Protein AF-A0A519KJ72-F1 (afdb_monomer)

pLDDT: mean 92.51, std 7.5, range [63.78, 97.62]

Sequence (69 aa):
MYSKLRNNRTLSLMIIGIRFLVGFAFIPSGLKKLLGERFTSIGTDNPIGYYFEAMYRTGFYWEFLGFCQ

Mean predicted aligned error: 4.64 Å

Structure (mmCIF, N/CA/C/O backbone):
data_AF-A0A519KJ72-F1
#
_entry.id   AF-A0A519KJ72-F1
#
loop_
_atom_site.group_PDB
_atom_site.id
_atom_site.type_symbol
_atom_site.label_atom_id
_atom_site.label_alt_id
_atom_site.label_comp_id
_atom_site.label_asym_id
_atom_site.label_entity_id
_atom_site.label_seq_id
_atom_site.pdbx_PDB_ins_code
_atom_site.Cartn_x
_atom_site.Cartn_y
_atom_site.Cartn_z
_atom_site.occupancy
_atom_site.B_iso_or_equiv
_atom_site.auth_seq_id
_atom_site.auth_comp_id
_atom_site.auth_asym_id
_atom_site.auth_atom_id
_atom_site.pdbx_PDB_model_num
ATOM 1 N N . MET A 1 1 ? -24.862 -13.127 21.173 1.00 63.78 1 MET A N 1
ATOM 2 C CA . MET A 1 1 ? -23.394 -13.002 21.343 1.00 63.78 1 MET A CA 1
ATOM 3 C C . MET A 1 1 ? -22.800 -11.972 20.379 1.00 63.78 1 MET A C 1
ATOM 5 O O . MET A 1 1 ? -22.310 -10.959 20.860 1.00 63.78 1 MET A O 1
ATOM 9 N N . TYR A 1 2 ? -22.943 -12.133 19.055 1.00 69.62 2 TYR A N 1
ATOM 10 C CA . TYR A 1 2 ? -22.490 -11.148 18.049 1.00 69.62 2 TYR A CA 1
ATOM 11 C C . TYR A 1 2 ? -23.036 -9.720 18.242 1.00 69.62 2 TYR A C 1
ATOM 13 O O . TYR A 1 2 ? -22.288 -8.752 18.127 1.00 69.62 2 TYR A O 1
ATOM 21 N N . SER A 1 3 ? -24.312 -9.569 18.611 1.00 70.06 3 SER A N 1
ATOM 22 C CA . SER A 1 3 ? -24.922 -8.254 18.874 1.00 70.06 3 SER A CA 1
ATOM 23 C C . SER A 1 3 ? -24.295 -7.513 20.063 1.00 70.06 3 SER A C 1
ATOM 25 O O . SER A 1 3 ? -24.146 -6.296 20.012 1.00 70.06 3 SER A O 1
ATOM 27 N N . LYS A 1 4 ? -23.861 -8.237 21.107 1.00 70.62 4 LYS A N 1
ATOM 28 C CA . LYS A 1 4 ? -23.194 -7.654 22.285 1.00 70.62 4 LYS A CA 1
ATOM 29 C C . LYS A 1 4 ? -21.793 -7.140 21.950 1.00 70.62 4 LYS A C 1
ATOM 31 O O . LYS A 1 4 ? -21.421 -6.070 22.414 1.00 70.62 4 LYS A O 1
ATOM 36 N N . LEU A 1 5 ? -21.047 -7.866 21.112 1.00 70.38 5 LEU A N 1
ATOM 37 C CA . LEU A 1 5 ? -19.738 -7.420 20.623 1.00 70.38 5 LEU A CA 1
ATOM 38 C C . LEU A 1 5 ? -19.875 -6.178 19.734 1.00 70.38 5 LEU A C 1
ATOM 40 O O . LEU A 1 5 ? -19.116 -5.227 19.887 1.00 70.38 5 LEU A O 1
ATOM 44 N N . ARG A 1 6 ? -20.889 -6.139 18.861 1.00 73.12 6 ARG A N 1
ATOM 45 C CA . ARG A 1 6 ? -21.121 -4.996 17.966 1.00 73.12 6 ARG A CA 1
ATOM 46 C C . ARG A 1 6 ? -21.532 -3.711 18.693 1.00 73.12 6 ARG A C 1
ATOM 48 O O . ARG A 1 6 ? -21.232 -2.630 18.203 1.00 73.12 6 ARG A O 1
ATOM 55 N N . ASN A 1 7 ? -22.190 -3.821 19.848 1.00 83.19 7 ASN A N 1
ATOM 56 C CA . ASN A 1 7 ? -22.640 -2.665 20.629 1.00 83.19 7 ASN A CA 1
ATOM 57 C C . ASN A 1 7 ? -21.563 -2.107 21.583 1.00 83.19 7 ASN A C 1
ATOM 59 O O . ASN A 1 7 ? -21.796 -1.113 22.268 1.00 83.19 7 ASN A O 1
ATOM 63 N N . ASN A 1 8 ? -20.385 -2.738 21.657 1.00 90.50 8 ASN A N 1
ATOM 64 C CA . ASN A 1 8 ? -19.283 -2.250 22.478 1.00 90.50 8 ASN A CA 1
ATOM 65 C C . ASN A 1 8 ? -18.534 -1.123 21.747 1.00 90.50 8 ASN A C 1
ATOM 67 O O . ASN A 1 8 ? -17.850 -1.352 20.746 1.00 90.50 8 ASN A O 1
ATOM 71 N N . ARG A 1 9 ? -18.648 0.102 22.276 1.00 89.75 9 ARG A N 1
ATOM 72 C CA . ARG A 1 9 ? -18.053 1.312 21.689 1.00 89.75 9 ARG A CA 1
ATOM 73 C C . ARG A 1 9 ? -16.532 1.212 21.547 1.00 89.75 9 ARG A C 1
ATOM 75 O O . ARG A 1 9 ? -16.011 1.590 20.504 1.00 89.75 9 ARG A O 1
ATOM 82 N N . THR A 1 10 ? -15.833 0.676 22.545 1.00 93.00 10 THR A N 1
ATOM 83 C CA . THR A 1 10 ? -14.369 0.533 22.514 1.00 93.00 10 THR A CA 1
ATOM 84 C C . THR A 1 10 ? -13.937 -0.425 21.413 1.00 93.00 10 THR A C 1
ATOM 86 O O . THR A 1 10 ? -13.064 -0.090 20.619 1.00 93.00 10 THR A O 1
ATOM 89 N N . LEU A 1 11 ? -14.599 -1.582 21.303 1.00 92.56 11 LEU A N 1
ATOM 90 C CA . LEU A 1 11 ? -14.295 -2.555 20.254 1.00 92.56 11 LEU A CA 1
ATOM 91 C C . LEU A 1 11 ? -14.566 -1.977 18.857 1.00 92.56 11 LEU A C 1
ATOM 93 O O . LEU A 1 11 ? -13.766 -2.167 17.946 1.00 92.56 11 LEU A O 1
ATOM 97 N N . SER A 1 12 ? -15.660 -1.230 18.697 1.00 91.25 12 SER A N 1
ATOM 98 C CA . SER A 1 12 ? -15.976 -0.548 17.438 1.00 91.25 12 SER A CA 1
ATOM 99 C C . SER A 1 12 ? -14.890 0.463 17.050 1.00 91.25 12 SER A C 1
ATOM 101 O O . SER A 1 12 ? -14.407 0.443 15.918 1.00 91.25 12 SER A O 1
ATOM 103 N N . LEU A 1 13 ? -14.435 1.288 18.001 1.00 94.25 13 LEU A N 1
ATOM 104 C CA . LEU A 1 13 ? -13.342 2.240 17.778 1.00 94.25 13 LEU A CA 1
ATOM 105 C C . LEU A 1 13 ? -12.022 1.537 17.430 1.00 94.25 13 LEU A C 1
ATOM 107 O O . LEU A 1 13 ? -11.338 1.970 16.506 1.00 94.25 13 LEU A O 1
ATOM 111 N N . MET A 1 14 ? -11.692 0.426 18.097 1.00 96.12 14 MET A N 1
ATOM 112 C CA . MET A 1 14 ? -10.514 -0.381 17.756 1.00 96.12 14 MET A CA 1
ATOM 113 C C . MET A 1 14 ? -10.598 -0.938 16.332 1.00 96.12 14 MET A C 1
ATOM 115 O O . MET A 1 14 ? -9.634 -0.836 15.580 1.00 96.12 14 MET A O 1
ATOM 119 N N . ILE A 1 15 ? -11.750 -1.484 15.931 1.00 94.81 15 ILE A N 1
ATOM 120 C CA . ILE A 1 15 ? -11.958 -2.012 14.575 1.00 94.81 15 ILE A CA 1
ATOM 121 C C . ILE A 1 15 ? -11.806 -0.902 13.529 1.00 94.81 15 ILE A C 1
ATOM 123 O O . ILE A 1 15 ? -11.179 -1.118 12.492 1.00 94.81 15 ILE A O 1
ATOM 127 N N . ILE A 1 16 ? -12.362 0.284 13.790 1.00 95.38 16 ILE A N 1
ATOM 128 C CA . ILE A 1 16 ? -12.208 1.450 12.910 1.00 95.38 16 ILE A CA 1
ATOM 129 C C . ILE A 1 16 ? -10.728 1.837 12.802 1.00 95.38 16 ILE A C 1
ATOM 131 O O . ILE A 1 16 ? -10.227 1.993 11.691 1.00 95.38 16 ILE A O 1
ATOM 135 N N . GLY A 1 17 ? -10.014 1.916 13.929 1.00 97.62 17 GLY A N 1
ATOM 136 C CA . GLY A 1 17 ? -8.580 2.208 13.952 1.00 97.62 17 GLY A CA 1
ATOM 137 C C . GLY A 1 17 ? -7.759 1.198 13.149 1.00 97.62 17 GLY A C 1
ATOM 138 O O . GLY A 1 17 ? -6.950 1.593 12.317 1.00 97.62 17 GLY A O 1
ATOM 139 N N . ILE A 1 18 ? -8.023 -0.101 13.322 1.00 97.12 18 ILE A N 1
ATOM 140 C CA . ILE A 1 18 ? -7.347 -1.173 12.575 1.00 97.12 18 ILE A CA 1
ATOM 141 C C . ILE A 1 18 ? -7.591 -1.038 11.069 1.00 97.12 18 ILE A C 1
ATOM 143 O O . ILE A 1 18 ? -6.659 -1.214 10.294 1.00 97.12 18 ILE A O 1
ATOM 147 N N . ARG A 1 19 ? -8.806 -0.686 10.631 1.00 96.00 19 ARG A N 1
ATOM 148 C CA . ARG A 1 19 ? -9.093 -0.482 9.199 1.00 96.00 19 ARG A CA 1
ATOM 149 C C . ARG A 1 19 ? -8.265 0.648 8.602 1.00 96.00 19 ARG A C 1
ATOM 151 O O . ARG A 1 19 ? -7.718 0.475 7.518 1.00 96.00 19 ARG A O 1
ATOM 158 N N . PHE A 1 20 ? -8.145 1.766 9.318 1.00 97.06 20 PHE A N 1
ATOM 159 C CA . PHE A 1 20 ? -7.284 2.859 8.880 1.00 97.06 20 PHE A CA 1
ATOM 160 C C . PHE A 1 20 ? -5.818 2.435 8.871 1.00 97.06 20 PHE A C 1
ATOM 162 O O . PHE A 1 20 ? -5.164 2.611 7.852 1.00 97.06 20 PHE A O 1
ATOM 169 N N . LEU A 1 21 ? -5.315 1.818 9.945 1.00 97.12 21 LEU A N 1
ATOM 170 C CA . LEU A 1 21 ? -3.928 1.341 10.014 1.00 97.12 21 LEU A CA 1
ATOM 171 C C . LEU A 1 21 ? -3.584 0.383 8.868 1.00 97.12 21 LEU A C 1
ATOM 173 O O . LEU A 1 21 ? -2.535 0.529 8.246 1.00 97.12 21 LEU A O 1
ATOM 177 N N . VAL A 1 22 ? -4.477 -0.560 8.561 1.00 96.25 22 VAL A N 1
ATOM 178 C CA . VAL A 1 22 ? -4.309 -1.485 7.436 1.00 96.25 22 VAL A CA 1
ATOM 17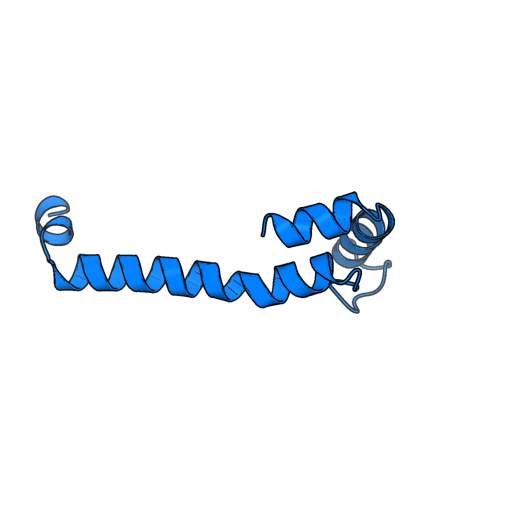9 C C . VAL A 1 22 ? -4.293 -0.725 6.112 1.00 96.25 22 VAL A C 1
ATOM 181 O O . VAL A 1 22 ? -3.398 -0.970 5.316 1.00 96.25 22 VAL A O 1
ATOM 184 N N . GLY A 1 23 ? -5.206 0.227 5.890 1.00 94.75 23 GLY A N 1
ATOM 185 C CA . GLY A 1 23 ? -5.195 1.065 4.684 1.00 94.75 23 GLY A CA 1
ATOM 186 C C . GLY A 1 23 ? -3.896 1.867 4.531 1.00 94.75 23 GLY A C 1
ATOM 187 O O . GLY A 1 23 ? -3.259 1.828 3.483 1.00 94.75 23 GLY A O 1
ATOM 188 N N . PHE A 1 24 ? -3.436 2.513 5.606 1.00 96.00 24 PHE A N 1
ATOM 189 C CA . PHE A 1 24 ? -2.176 3.261 5.619 1.00 96.00 24 PHE A CA 1
ATOM 190 C C . PHE A 1 24 ? -0.956 2.377 5.322 1.00 96.00 24 PHE A C 1
ATOM 192 O O . PHE A 1 24 ? -0.008 2.844 4.688 1.00 96.00 24 PHE A O 1
ATOM 199 N N . ALA A 1 25 ? -0.977 1.101 5.715 1.00 95.25 25 ALA A N 1
ATOM 200 C CA . ALA A 1 25 ? 0.111 0.166 5.434 1.00 95.25 25 ALA A CA 1
ATOM 201 C C . ALA A 1 25 ? 0.322 -0.095 3.929 1.00 95.25 25 ALA A C 1
ATOM 203 O O . ALA A 1 25 ? 1.418 -0.494 3.534 1.00 95.25 25 ALA A O 1
ATOM 204 N N . PHE A 1 26 ? -0.677 0.167 3.078 1.00 94.69 26 PHE A N 1
ATOM 205 C CA . PHE A 1 26 ? -0.548 0.025 1.625 1.00 94.69 26 PHE A CA 1
ATOM 206 C C . PHE A 1 26 ? 0.031 1.266 0.927 1.00 94.69 26 PHE A C 1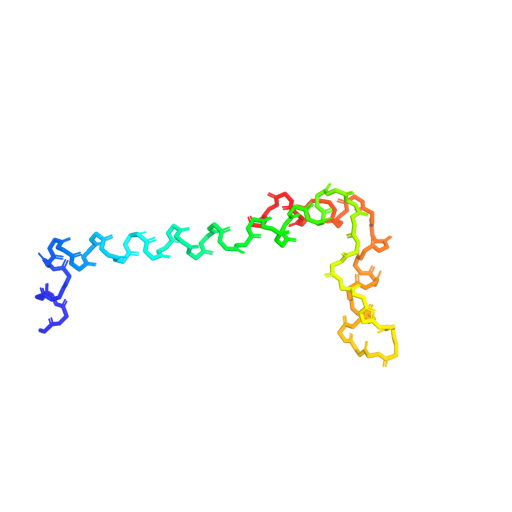
ATOM 208 O O . PHE A 1 26 ? 0.509 1.143 -0.203 1.00 94.69 26 PHE A O 1
ATOM 215 N N . ILE A 1 27 ? 0.105 2.428 1.590 1.00 95.00 27 ILE A N 1
ATOM 216 C CA . ILE A 1 27 ? 0.622 3.668 0.978 1.00 95.00 27 ILE A CA 1
ATOM 217 C C . ILE A 1 27 ? 2.059 3.524 0.459 1.00 95.00 27 ILE A C 1
ATOM 219 O O . ILE A 1 27 ? 2.291 3.869 -0.701 1.00 95.00 27 ILE A O 1
ATOM 223 N N . PRO A 1 28 ? 3.034 2.983 1.223 1.00 94.00 28 PRO A N 1
ATOM 224 C CA . PRO A 1 28 ? 4.395 2.815 0.710 1.00 94.00 28 PRO A CA 1
ATOM 225 C C . PRO A 1 28 ? 4.438 1.931 -0.544 1.00 94.00 28 PRO A C 1
ATOM 227 O O . PRO A 1 28 ? 5.224 2.177 -1.458 1.00 94.00 28 PRO A O 1
ATOM 230 N N . SER A 1 29 ? 3.561 0.921 -0.601 1.00 92.50 29 SER A N 1
ATOM 231 C CA . SER A 1 29 ? 3.464 -0.012 -1.725 1.00 92.50 29 SER A CA 1
ATOM 232 C C . SER A 1 29 ? 2.916 0.653 -2.994 1.00 92.50 29 SER A C 1
ATOM 234 O O . SER A 1 29 ? 3.418 0.387 -4.087 1.00 92.50 29 SER A O 1
ATOM 236 N N . GLY A 1 30 ? 1.933 1.548 -2.852 1.00 94.56 30 GLY A N 1
ATOM 237 C CA . GLY A 1 30 ? 1.341 2.307 -3.955 1.00 94.56 30 GLY A CA 1
ATOM 238 C C . GLY A 1 30 ? 2.260 3.416 -4.440 1.00 94.56 30 GLY A C 1
ATOM 239 O O . GLY A 1 30 ? 2.433 3.592 -5.643 1.00 94.56 30 GLY A O 1
ATOM 240 N N . LEU A 1 31 ? 2.941 4.090 -3.509 1.00 96.00 31 LEU A N 1
ATOM 241 C CA . LEU A 1 31 ? 3.845 5.194 -3.814 1.00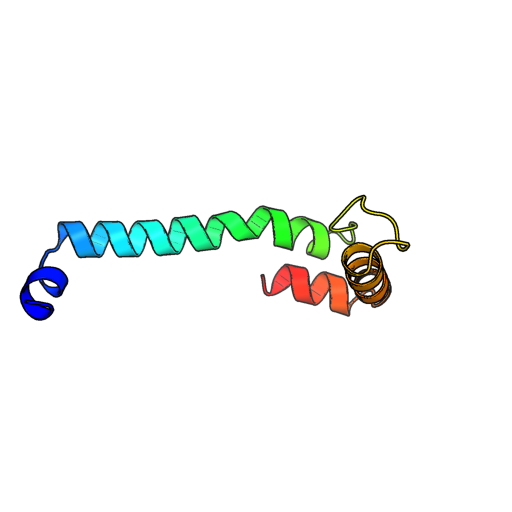 96.00 31 LEU A CA 1
ATOM 242 C C . LEU A 1 31 ? 4.995 4.767 -4.733 1.00 96.00 31 LEU A C 1
ATOM 244 O O . LEU A 1 31 ? 5.327 5.495 -5.661 1.00 96.00 31 LEU A O 1
ATOM 248 N N . LYS A 1 32 ? 5.567 3.570 -4.541 1.00 94.50 32 LYS A N 1
ATOM 249 C CA . LYS A 1 32 ? 6.586 3.043 -5.466 1.00 94.50 32 LYS A CA 1
ATOM 250 C C . LYS A 1 32 ? 6.043 2.942 -6.896 1.00 94.50 32 LYS A C 1
ATOM 252 O O . LYS A 1 32 ? 6.718 3.350 -7.832 1.00 94.50 32 LYS A O 1
ATOM 257 N N . LYS A 1 33 ? 4.811 2.463 -7.069 1.00 95.31 33 LYS A N 1
ATOM 258 C CA . LYS A 1 33 ? 4.197 2.337 -8.397 1.00 95.31 33 LYS A CA 1
ATOM 259 C C . LYS A 1 33 ? 3.864 3.702 -9.003 1.00 95.31 33 LYS A C 1
ATOM 261 O O . LYS A 1 33 ? 4.156 3.931 -10.169 1.00 95.31 33 LYS A O 1
ATOM 266 N N . LEU A 1 34 ? 3.335 4.616 -8.186 1.00 94.38 34 LEU A N 1
ATOM 267 C CA . LEU A 1 34 ? 3.005 5.989 -8.581 1.00 94.38 34 LEU A CA 1
ATOM 268 C C . LEU A 1 34 ? 4.236 6.774 -9.056 1.00 94.38 34 LEU A C 1
ATOM 270 O O . LEU A 1 34 ? 4.133 7.590 -9.960 1.00 94.38 34 LEU A O 1
ATOM 274 N N . LEU A 1 35 ? 5.400 6.521 -8.453 1.00 95.50 35 LEU A N 1
ATOM 275 C CA . LEU A 1 35 ? 6.668 7.154 -8.825 1.00 95.50 35 LEU A CA 1
ATOM 276 C C . LEU A 1 35 ? 7.357 6.489 -10.031 1.00 95.50 35 LEU A C 1
ATOM 278 O O . LEU A 1 35 ? 8.481 6.861 -10.357 1.00 95.50 35 LEU A O 1
ATOM 282 N N . GLY A 1 36 ? 6.737 5.491 -10.670 1.00 92.69 36 GLY A N 1
ATOM 283 C CA . GLY A 1 36 ? 7.355 4.777 -11.791 1.00 92.69 36 GLY A CA 1
ATOM 284 C C . GLY A 1 36 ? 8.538 3.894 -11.373 1.00 92.69 36 GLY A C 1
ATOM 285 O O . GLY A 1 36 ? 9.420 3.596 -12.182 1.00 92.69 36 GLY A O 1
ATOM 286 N N . GLU A 1 37 ? 8.569 3.455 -10.113 1.00 94.88 37 GLU A N 1
ATOM 287 C CA . GLU A 1 37 ? 9.608 2.580 -9.570 1.00 94.88 37 GLU A CA 1
ATOM 288 C C . GLU A 1 37 ? 9.201 1.104 -9.641 1.00 94.88 37 GLU A C 1
ATOM 290 O O . GLU A 1 37 ? 8.016 0.745 -9.633 1.00 94.88 37 GLU A O 1
ATOM 295 N N . ARG A 1 38 ? 10.204 0.217 -9.634 1.00 94.44 38 ARG A N 1
ATOM 296 C CA . ARG A 1 38 ? 9.969 -1.226 -9.494 1.00 94.44 38 ARG A CA 1
ATOM 297 C C . ARG A 1 38 ? 9.457 -1.554 -8.095 1.00 94.44 38 ARG A C 1
ATOM 299 O O . ARG A 1 38 ? 9.936 -1.020 -7.092 1.00 94.44 38 ARG A O 1
ATOM 306 N N . PHE A 1 39 ? 8.509 -2.488 -8.033 1.00 93.69 39 PHE A N 1
ATOM 307 C CA . PHE A 1 39 ? 7.944 -2.963 -6.769 1.00 93.69 39 PHE A CA 1
ATOM 308 C C . PHE A 1 39 ? 8.894 -3.889 -6.002 1.00 93.69 39 PHE A C 1
ATOM 310 O O . PHE A 1 39 ? 8.903 -3.892 -4.776 1.00 93.69 39 PHE A O 1
ATOM 317 N N . THR A 1 40 ? 9.700 -4.672 -6.721 1.00 92.00 40 THR A N 1
ATOM 318 C CA . THR A 1 40 ? 10.602 -5.673 -6.149 1.00 92.00 40 THR A CA 1
ATOM 319 C C . THR A 1 40 ? 11.955 -5.657 -6.856 1.00 92.00 40 THR A C 1
ATOM 321 O O . THR A 1 40 ? 12.050 -5.251 -8.013 1.00 92.00 40 THR A O 1
ATOM 324 N N . SER A 1 41 ? 12.997 -6.098 -6.150 1.00 92.69 41 SER A N 1
ATOM 325 C CA . SER A 1 41 ? 14.330 -6.375 -6.699 1.00 92.69 41 SER A CA 1
ATOM 326 C C . SER A 1 41 ? 14.514 -7.840 -7.113 1.00 92.69 41 SER A C 1
ATOM 328 O O . SER A 1 41 ? 15.591 -8.209 -7.575 1.00 92.69 41 SER A O 1
ATOM 330 N N . ILE A 1 42 ? 13.486 -8.680 -6.936 1.00 94.94 42 ILE A N 1
ATOM 331 C CA . ILE A 1 42 ? 13.491 -10.079 -7.381 1.00 94.94 42 ILE A CA 1
ATOM 332 C C . ILE A 1 42 ? 13.631 -10.124 -8.910 1.00 94.94 42 ILE A C 1
ATOM 334 O O . ILE A 1 42 ? 12.953 -9.380 -9.619 1.00 94.94 42 ILE A O 1
ATOM 338 N N . GLY A 1 43 ? 14.496 -11.011 -9.403 1.00 93.50 43 GLY A N 1
ATOM 339 C CA . GLY A 1 43 ? 14.716 -11.221 -10.831 1.00 93.50 43 GLY A CA 1
ATOM 340 C C . GLY A 1 43 ? 13.516 -11.838 -11.557 1.00 93.50 43 GLY A C 1
ATOM 341 O O . GLY A 1 43 ? 12.582 -12.372 -10.956 1.00 93.50 43 GLY A O 1
ATOM 342 N N . THR A 1 44 ? 13.535 -11.762 -12.887 1.00 95.44 44 THR A N 1
ATOM 343 C CA . THR A 1 44 ? 12.475 -12.291 -13.764 1.00 95.44 44 THR A CA 1
ATOM 344 C C . THR A 1 44 ? 12.519 -13.809 -13.942 1.00 95.44 44 THR A C 1
ATOM 346 O O . THR A 1 44 ? 11.635 -14.377 -14.577 1.00 95.44 44 THR A O 1
ATOM 349 N N . ASP A 1 45 ? 13.530 -14.469 -13.384 1.00 96.19 45 ASP A N 1
ATOM 350 C CA . ASP A 1 45 ? 13.640 -15.922 -13.254 1.00 96.19 45 ASP A CA 1
ATOM 351 C C . ASP A 1 45 ? 12.631 -16.493 -12.244 1.00 96.19 45 ASP A C 1
ATOM 353 O O . ASP A 1 45 ? 12.225 -17.651 -12.346 1.00 96.19 45 ASP A O 1
ATOM 357 N N . ASN A 1 46 ? 12.162 -15.668 -11.304 1.00 96.19 46 ASN A N 1
ATOM 358 C CA . ASN A 1 46 ? 11.072 -16.014 -10.405 1.00 96.19 46 ASN A CA 1
ATOM 359 C C . ASN A 1 46 ? 9.713 -15.592 -11.006 1.00 96.19 46 ASN A C 1
ATOM 361 O O . ASN A 1 46 ? 9.581 -14.443 -11.437 1.00 96.19 46 ASN A O 1
ATOM 365 N N . PRO A 1 47 ? 8.661 -16.436 -10.953 1.00 96.31 47 PRO A N 1
ATOM 366 C CA . PRO A 1 47 ? 7.337 -16.093 -11.484 1.00 96.31 47 PRO A CA 1
ATOM 367 C C . PRO A 1 47 ? 6.755 -14.778 -10.942 1.00 96.31 47 PRO A C 1
ATOM 369 O O . PRO A 1 47 ? 6.105 -14.036 -11.677 1.00 96.31 47 PRO A O 1
ATOM 372 N N . ILE A 1 48 ? 7.013 -14.458 -9.670 1.00 95.81 48 ILE A N 1
ATOM 373 C CA . ILE A 1 48 ? 6.544 -13.220 -9.033 1.00 95.81 48 ILE A CA 1
ATOM 374 C C . ILE A 1 48 ? 7.304 -12.011 -9.588 1.00 95.81 48 ILE A C 1
ATOM 376 O O . ILE A 1 48 ? 6.693 -10.988 -9.894 1.00 95.81 48 ILE A O 1
ATOM 380 N N . GLY A 1 49 ? 8.625 -12.127 -9.748 1.00 96.38 49 GLY A N 1
ATOM 381 C CA . GLY A 1 49 ? 9.445 -11.072 -10.348 1.00 96.38 49 GLY A CA 1
ATOM 382 C C . GLY A 1 49 ? 9.076 -10.831 -11.811 1.00 96.38 49 GLY A C 1
ATOM 383 O O . GLY A 1 49 ? 8.880 -9.685 -12.209 1.00 96.38 49 GLY A O 1
ATOM 384 N N . TYR A 1 50 ? 8.861 -11.903 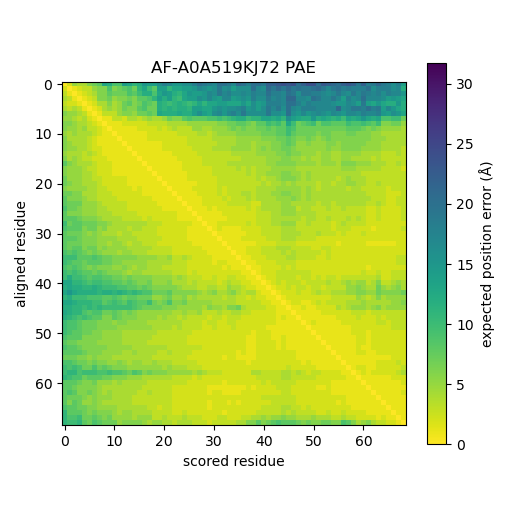-12.582 1.00 96.81 50 TYR A N 1
ATOM 385 C CA . TYR A 1 50 ? 8.373 -11.821 -13.962 1.00 96.81 50 TYR A CA 1
ATOM 386 C C . TYR A 1 50 ? 7.029 -11.087 -14.055 1.00 96.81 50 TYR A C 1
ATOM 388 O O . TYR A 1 50 ? 6.873 -10.178 -14.868 1.00 96.81 50 TYR A O 1
ATOM 396 N N . TYR A 1 51 ? 6.075 -11.437 -13.188 1.00 96.31 51 TYR A N 1
ATOM 397 C CA . TYR A 1 51 ? 4.760 -10.799 -13.137 1.00 96.31 51 TYR A CA 1
ATOM 398 C C . TYR A 1 51 ? 4.851 -9.291 -12.861 1.00 96.31 51 TYR A C 1
ATOM 400 O O . TYR A 1 51 ? 4.258 -8.489 -13.588 1.00 96.31 51 TYR A O 1
ATOM 408 N N . PHE A 1 52 ? 5.620 -8.882 -11.847 1.00 96.19 52 PHE A N 1
ATOM 409 C CA . PHE A 1 52 ? 5.778 -7.463 -11.522 1.00 96.19 52 PHE A CA 1
ATOM 410 C C . PHE A 1 52 ? 6.553 -6.688 -12.586 1.00 96.19 52 PHE A C 1
ATOM 412 O O . PHE A 1 52 ? 6.189 -5.551 -12.867 1.00 96.19 52 PHE A O 1
ATOM 419 N N . GLU A 1 53 ? 7.568 -7.283 -13.208 1.00 96.38 53 GLU A N 1
ATOM 420 C CA . GLU A 1 53 ? 8.307 -6.644 -14.300 1.00 96.38 53 GLU A CA 1
ATOM 421 C C . GLU A 1 53 ? 7.428 -6.475 -15.552 1.00 96.38 53 GLU A C 1
ATOM 423 O O . GLU A 1 53 ? 7.473 -5.428 -16.199 1.00 96.38 53 GLU A O 1
ATOM 428 N N . ALA A 1 54 ? 6.582 -7.457 -15.879 1.00 96.38 54 ALA A N 1
ATOM 429 C CA . ALA A 1 54 ? 5.632 -7.346 -16.985 1.00 96.38 54 ALA A CA 1
ATOM 430 C C . ALA A 1 54 ? 4.609 -6.224 -16.747 1.00 96.38 54 ALA A C 1
ATOM 432 O O . ALA A 1 54 ? 4.354 -5.423 -17.645 1.00 96.38 54 ALA A O 1
ATOM 433 N N . MET A 1 55 ? 4.070 -6.116 -15.528 1.00 95.69 55 MET A N 1
ATOM 434 C CA . MET A 1 55 ? 3.184 -5.008 -15.160 1.00 95.69 55 MET A CA 1
ATOM 435 C C . MET A 1 55 ? 3.909 -3.664 -15.140 1.00 95.69 55 MET A C 1
ATOM 437 O O . MET A 1 55 ? 3.371 -2.687 -15.647 1.00 95.69 55 MET A O 1
ATOM 441 N N . TYR A 1 56 ? 5.128 -3.600 -14.606 1.00 96.56 56 TYR A N 1
ATOM 442 C CA . TYR A 1 56 ? 5.942 -2.385 -14.599 1.00 96.56 56 TYR A CA 1
ATOM 443 C C . TYR A 1 56 ? 6.121 -1.816 -16.013 1.00 96.56 56 TYR A C 1
ATOM 445 O O . TYR A 1 56 ? 5.950 -0.620 -16.246 1.00 96.56 56 TYR A O 1
ATOM 453 N N . ARG A 1 57 ? 6.355 -2.696 -16.993 1.00 96.19 57 ARG A N 1
ATOM 454 C CA . ARG A 1 57 ? 6.512 -2.334 -18.410 1.00 96.19 57 ARG A CA 1
ATOM 455 C C . ARG A 1 57 ? 5.254 -1.770 -19.073 1.00 96.19 57 ARG A C 1
ATOM 457 O O . ARG A 1 57 ? 5.357 -1.246 -20.177 1.00 96.19 57 ARG A O 1
ATOM 464 N N . THR A 1 58 ? 4.090 -1.832 -18.425 1.00 96.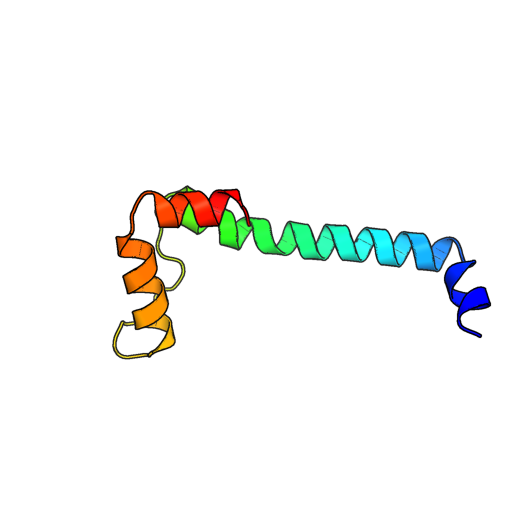88 58 THR A N 1
ATOM 465 C CA . THR A 1 58 ? 2.859 -1.204 -18.936 1.00 96.88 58 THR A CA 1
ATOM 466 C C . THR A 1 58 ? 2.840 0.323 -18.785 1.00 96.88 58 THR A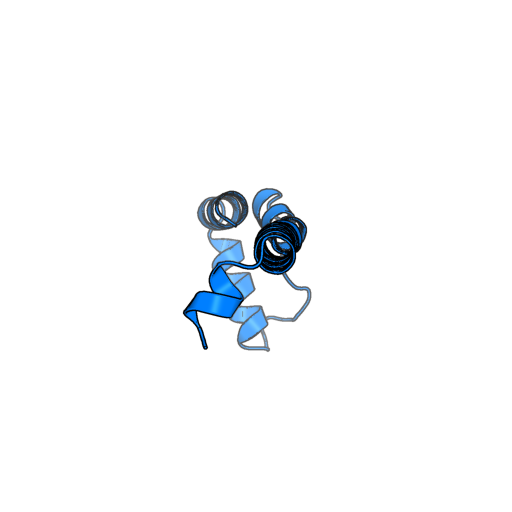 C 1
ATOM 468 O O . THR A 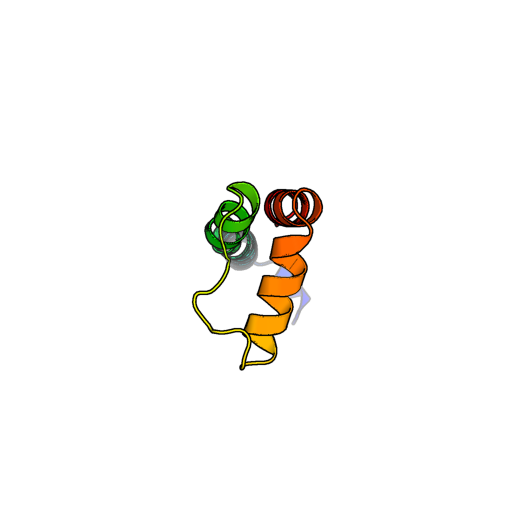1 58 ? 1.955 0.974 -19.341 1.00 96.88 58 THR A O 1
ATOM 471 N N . GLY A 1 59 ? 3.807 0.914 -18.070 1.00 94.81 59 GLY A N 1
ATOM 472 C CA . GLY A 1 59 ? 3.972 2.367 -17.967 1.00 94.81 59 GLY A CA 1
ATOM 473 C C . GLY A 1 59 ? 2.798 3.027 -17.247 1.00 94.81 59 GLY A C 1
ATOM 474 O O . GLY A 1 59 ? 2.621 2.827 -16.052 1.00 94.81 59 GLY A O 1
ATOM 475 N N . PHE A 1 60 ? 1.956 3.771 -17.969 1.00 95.38 60 PHE A N 1
ATOM 476 C CA . PHE A 1 60 ? 0.819 4.495 -17.381 1.00 95.38 60 PHE A CA 1
ATOM 477 C C . PHE A 1 60 ? -0.088 3.609 -16.513 1.00 95.38 60 PHE A C 1
ATOM 479 O O . PHE A 1 60 ? -0.543 4.028 -15.450 1.00 95.38 60 PHE A O 1
ATOM 486 N N . TYR A 1 61 ? -0.337 2.365 -16.933 1.00 96.00 61 TYR A N 1
ATOM 487 C CA . TYR A 1 61 ? -1.160 1.451 -16.141 1.00 96.00 61 TYR A CA 1
ATOM 488 C C . TYR A 1 61 ? -0.494 1.079 -14.804 1.00 96.00 61 TYR A C 1
ATOM 490 O O . TYR A 1 61 ? -1.181 0.947 -13.794 1.00 96.00 61 TYR A O 1
ATOM 498 N N . TRP A 1 62 ? 0.838 0.995 -14.755 1.00 96.44 62 TRP A N 1
ATOM 499 C CA . TRP A 1 62 ? 1.588 0.786 -13.516 1.00 96.44 62 TRP A CA 1
ATOM 500 C C . TRP A 1 62 ? 1.411 1.943 -12.526 1.00 96.44 62 TRP A C 1
ATOM 502 O O . TRP A 1 62 ? 1.105 1.712 -11.355 1.00 96.44 62 TRP A O 1
ATOM 512 N N . GLU A 1 63 ? 1.529 3.182 -13.003 1.00 96.31 63 GLU A N 1
ATOM 513 C CA . GLU A 1 63 ? 1.322 4.387 -12.189 1.00 96.31 63 GLU A CA 1
ATOM 514 C C . GLU A 1 63 ? -0.131 4.501 -11.705 1.00 96.31 63 GLU A C 1
ATOM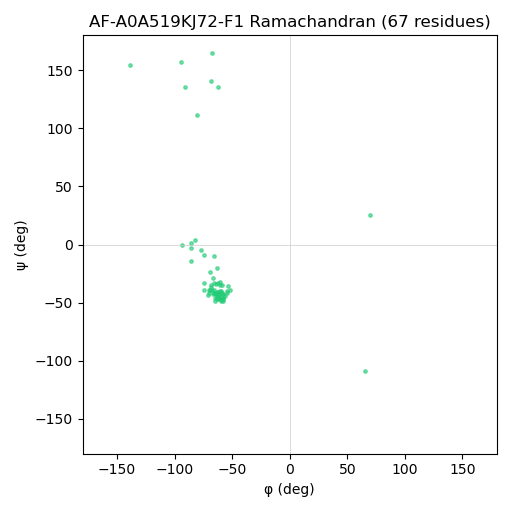 516 O O . GLU A 1 63 ? -0.376 4.776 -10.526 1.00 96.31 63 GLU A O 1
ATOM 521 N N . PHE A 1 64 ? -1.099 4.192 -12.577 1.00 96.00 64 PHE A N 1
ATOM 522 C CA . PHE A 1 64 ? -2.525 4.143 -12.241 1.00 96.00 64 PHE A CA 1
ATOM 523 C C . PHE A 1 64 ? -2.822 3.151 -11.106 1.00 96.00 64 PHE A C 1
ATOM 525 O O . PHE A 1 64 ? -3.538 3.487 -10.162 1.00 96.00 64 PHE A O 1
ATOM 532 N N . LEU A 1 65 ? -2.226 1.954 -11.137 1.00 95.31 65 LEU A N 1
ATOM 533 C CA . LEU A 1 65 ? -2.360 0.984 -10.045 1.00 95.31 65 LEU A CA 1
ATOM 534 C C . LEU A 1 65 ? -1.785 1.504 -8.722 1.00 95.31 65 LEU A C 1
ATOM 536 O O . LEU A 1 65 ? -2.300 1.160 -7.661 1.00 95.31 65 LEU A O 1
ATOM 540 N N . GLY A 1 66 ? -0.7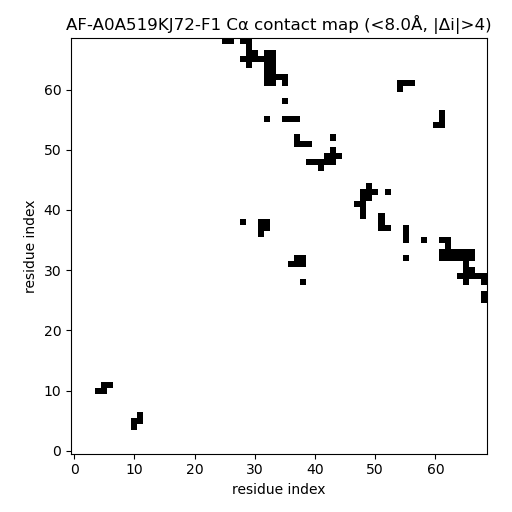24 2.311 -8.772 1.00 94.31 66 GLY A N 1
ATOM 541 C CA . GLY A 1 66 ? -0.178 2.987 -7.596 1.00 94.31 66 GLY A CA 1
ATOM 542 C C . GLY A 1 66 ? -1.123 4.020 -7.000 1.00 94.31 66 GLY A C 1
ATOM 543 O O . GLY A 1 66 ? -1.236 4.114 -5.781 1.00 94.31 66 GLY A O 1
ATOM 544 N N . PHE A 1 67 ? -1.819 4.763 -7.858 1.00 93.88 67 PHE A N 1
ATOM 545 C CA . PHE A 1 67 ? -2.802 5.765 -7.454 1.00 93.88 67 PHE A CA 1
ATOM 546 C C . PHE A 1 67 ? -4.057 5.152 -6.808 1.00 93.88 67 PHE A C 1
ATOM 548 O O . PHE A 1 67 ? -4.621 5.738 -5.889 1.00 93.88 67 PHE A O 1
ATOM 555 N N . CYS A 1 68 ? -4.493 3.975 -7.265 1.00 94.38 68 CYS A N 1
ATOM 556 C CA . CYS A 1 68 ? -5.690 3.293 -6.753 1.00 94.38 68 CYS A CA 1
ATOM 557 C C . CYS A 1 68 ? -5.459 2.413 -5.505 1.00 94.38 68 CYS A C 1
ATOM 559 O O . CYS A 1 68 ? -6.397 1.734 -5.083 1.00 94.38 68 CYS A O 1
ATOM 561 N N . GLN A 1 69 ? -4.228 2.364 -4.983 1.00 86.06 69 GLN A N 1
ATOM 562 C CA . GLN A 1 69 ? -3.769 1.442 -3.933 1.00 86.06 69 GLN A CA 1
ATOM 563 C C . GLN A 1 69 ? -4.327 1.751 -2.537 1.00 86.06 69 GLN A C 1
ATOM 565 O O . GLN A 1 69 ? -4.449 2.944 -2.181 1.00 86.06 69 GLN A O 1
#

Secondary structure (DSSP, 8-state):
-HHHHHT-HHHHHHHHHHHHHHHHHTHHHHHHHHTT--S----TTSHHHHHHHHHHTTTHHHHHHHHT-

Radius of gyration: 18.1 Å; Cα contacts (8 Å, |Δi|>4): 61; chains: 1; bounding box: 40×23×42 Å

Solvent-accessible surface area (backbone atoms only — not comparable to full-atom values): 3900 Å² total; per-residue (Å²): 112,71,68,62,58,68,68,32,65,67,59,49,52,49,53,54,49,50,53,51,54,56,56,59,66,38,47,70,64,12,49,35,22,50,70,73,44,75,89,66,89,61,53,65,89,40,74,68,26,32,52,52,52,58,46,52,72,54,46,69,60,28,26,50,53,15,70,74,88

Foldseek 3Di:
DVVVCVPDPVSVVVVVVVVVVVVVVCLVQLVCQLVLHQNDPDDCVDVVNVVSVVCSVVPVSSNVSSVVD